Protein AF-A0A838Q232-F1 (afdb_monomer_lite)

Sequence (70 aa):
MATSKLGPEITHDEVRARLDRFESRYGVPSERLADAFRDDGGELVETDDFAEWSMAWTIWRHIQAGSRVG

Secondary structure (DSSP, 8-state):
-----------HHHHHHHHHHHHHHHSS-GGGHHHHTB-TTS-B---HHHHHHHHHHHHHHHHHHHTT--

Structure (mmCIF, N/CA/C/O backbone):
data_AF-A0A838Q232-F1
#
_entry.id   AF-A0A838Q232-F1
#
loop_
_atom_site.group_PDB
_atom_site.id
_atom_site.type_symbol
_atom_site.label_atom_id
_atom_site.label_alt_id
_atom_site.label_comp_id
_atom_site.label_asym_id
_atom_site.label_entity_id
_atom_site.label_seq_id
_atom_site.pdbx_PDB_ins_code
_atom_site.Cartn_x
_atom_site.Cartn_y
_atom_site.Cartn_z
_atom_site.occupancy
_atom_site.B_iso_or_equiv
_atom_site.auth_seq_id
_atom_site.auth_comp_id
_atom_site.auth_asym_id
_atom_site.auth_atom_id
_atom_site.pdbx_PDB_model_num
ATOM 1 N N . MET A 1 1 ? 33.466 15.082 -19.270 1.00 40.16 1 MET A N 1
ATOM 2 C CA . 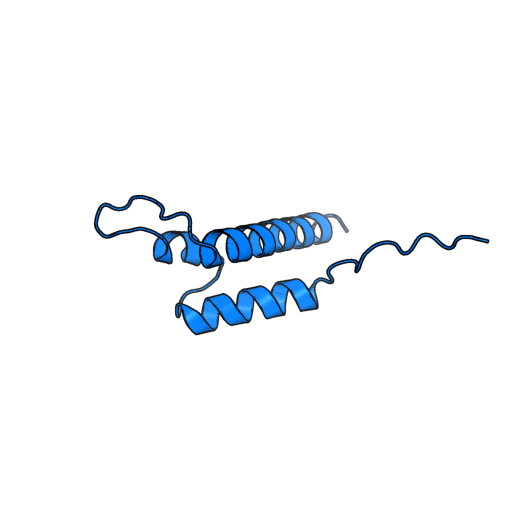MET A 1 1 ? 32.151 14.591 -19.729 1.00 40.16 1 MET A CA 1
ATOM 3 C C . MET A 1 1 ? 31.363 14.175 -18.503 1.00 40.16 1 MET A C 1
ATOM 5 O O . MET A 1 1 ? 31.781 13.248 -17.825 1.00 40.16 1 MET A O 1
ATOM 9 N N . ALA A 1 2 ? 30.306 14.910 -18.164 1.00 41.50 2 ALA A N 1
ATOM 10 C CA . ALA A 1 2 ? 29.400 14.540 -17.085 1.00 41.50 2 ALA A CA 1
ATOM 11 C C . ALA A 1 2 ? 28.360 13.575 -17.663 1.00 41.50 2 ALA A C 1
ATOM 13 O O . ALA A 1 2 ? 27.448 13.998 -18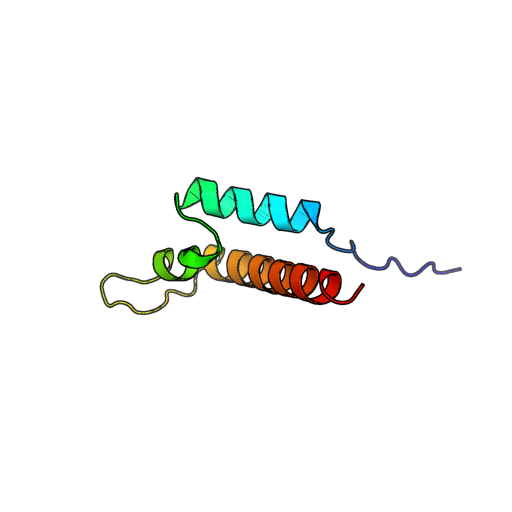.367 1.00 41.50 2 ALA A O 1
ATOM 14 N N . THR A 1 3 ? 28.532 12.275 -17.44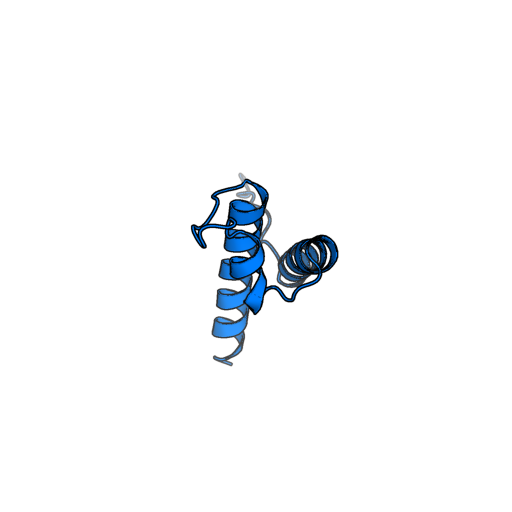0 1.00 42.91 3 THR A N 1
ATOM 15 C CA . THR A 1 3 ? 27.437 11.326 -17.631 1.00 42.91 3 THR A CA 1
ATOM 16 C C . THR A 1 3 ? 26.467 11.547 -16.483 1.00 42.91 3 THR A C 1
ATOM 18 O O . THR A 1 3 ? 26.751 11.206 -15.335 1.00 42.91 3 THR A O 1
ATOM 21 N N . SER A 1 4 ? 25.346 12.197 -16.792 1.00 44.50 4 SER A N 1
ATOM 22 C CA . SER A 1 4 ? 24.192 12.279 -15.909 1.00 44.50 4 SER A CA 1
ATOM 23 C C . SER A 1 4 ? 23.905 10.883 -15.368 1.00 44.50 4 SER A C 1
ATOM 25 O O . SER A 1 4 ? 23.522 9.985 -16.115 1.00 44.50 4 SER A O 1
ATOM 27 N N . LYS A 1 5 ? 24.143 10.693 -14.068 1.00 49.38 5 LYS A N 1
ATOM 28 C CA . LYS A 1 5 ? 23.626 9.562 -13.307 1.00 49.38 5 LYS A CA 1
ATOM 29 C C . LYS A 1 5 ? 22.114 9.743 -13.287 1.00 49.38 5 LYS A C 1
ATOM 31 O O . LYS A 1 5 ? 21.585 10.387 -12.385 1.00 49.38 5 LYS A O 1
ATOM 36 N N . LEU A 1 6 ? 21.439 9.266 -14.332 1.00 48.50 6 LEU A N 1
ATOM 37 C CA . LEU A 1 6 ? 20.020 8.952 -14.247 1.00 48.50 6 LEU A CA 1
ATOM 38 C C . LEU A 1 6 ? 19.888 8.135 -12.956 1.00 48.50 6 LEU A C 1
ATOM 40 O O . LEU A 1 6 ? 20.641 7.176 -12.757 1.00 48.50 6 LEU A O 1
ATOM 44 N N . GLY A 1 7 ? 19.089 8.635 -12.010 1.00 51.81 7 GLY A N 1
ATOM 45 C CA . GLY A 1 7 ? 18.860 7.957 -10.735 1.00 51.81 7 GLY A CA 1
ATOM 46 C C . GLY A 1 7 ? 18.432 6.507 -10.979 1.00 51.81 7 GLY A C 1
ATOM 47 O O . GLY A 1 7 ? 18.055 6.190 -12.106 1.00 51.81 7 GLY A O 1
ATOM 48 N N . PRO A 1 8 ? 18.510 5.619 -9.974 1.00 55.31 8 PRO A N 1
ATOM 49 C CA . PRO A 1 8 ? 18.158 4.218 -10.169 1.00 55.31 8 PRO A CA 1
ATOM 50 C C . PRO A 1 8 ? 16.753 4.148 -10.768 1.00 55.31 8 PRO A C 1
ATOM 52 O O . PRO A 1 8 ? 15.779 4.539 -10.122 1.00 55.31 8 PRO A O 1
ATOM 55 N N . GLU A 1 9 ? 16.669 3.739 -12.033 1.00 67.81 9 GLU A N 1
ATOM 56 C CA . GLU A 1 9 ? 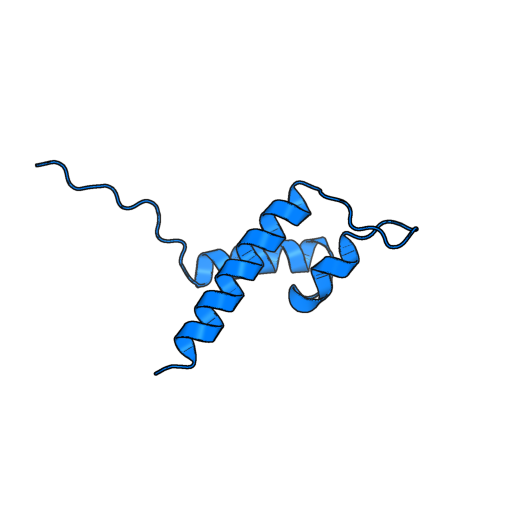15.407 3.424 -12.679 1.00 67.81 9 GLU A CA 1
ATOM 57 C C . GLU A 1 9 ? 14.822 2.282 -11.861 1.00 67.81 9 GLU A C 1
ATOM 59 O O . GLU A 1 9 ? 15.327 1.164 -11.915 1.00 67.81 9 GLU A O 1
ATOM 64 N N . ILE A 1 10 ? 13.836 2.589 -11.016 1.00 74.69 10 ILE A N 1
ATOM 65 C CA . ILE A 1 10 ? 13.171 1.576 -10.206 1.00 74.69 10 ILE A CA 1
ATOM 66 C C . ILE A 1 10 ? 12.577 0.556 -11.181 1.00 74.69 10 ILE A C 1
ATOM 68 O O . ILE A 1 10 ? 11.676 0.867 -11.962 1.00 74.69 10 ILE A O 1
ATOM 72 N N . THR A 1 11 ? 13.118 -0.654 -11.151 1.00 86.19 11 THR A N 1
ATOM 73 C CA . THR A 1 11 ? 12.741 -1.739 -12.053 1.00 86.19 11 THR A CA 1
ATOM 74 C C . THR A 1 11 ? 11.428 -2.383 -11.614 1.00 86.19 11 THR A C 1
ATOM 76 O O . THR A 1 11 ? 11.032 -2.318 -10.448 1.00 86.19 11 THR A O 1
ATOM 79 N N . HIS A 1 12 ? 10.750 -3.056 -12.545 1.00 88.44 12 HIS A N 1
ATOM 80 C CA . HIS A 1 12 ? 9.531 -3.817 -12.253 1.00 88.44 12 HIS A CA 1
ATOM 81 C C . HIS A 1 12 ? 9.718 -4.813 -11.095 1.00 88.44 12 HIS A C 1
ATOM 83 O O . HIS A 1 12 ? 8.873 -4.881 -10.200 1.00 88.44 12 HIS A O 1
ATOM 89 N N . ASP A 1 13 ? 10.845 -5.528 -11.075 1.00 90.00 13 ASP A N 1
ATOM 90 C CA . ASP A 1 13 ? 11.132 -6.541 -10.057 1.00 90.00 13 ASP A CA 1
ATOM 91 C C . ASP A 1 13 ? 11.406 -5.915 -8.684 1.00 90.00 13 ASP A C 1
ATOM 93 O O . ASP A 1 13 ? 10.971 -6.449 -7.664 1.00 90.00 13 ASP A O 1
ATOM 97 N N . GLU A 1 14 ? 12.044 -4.742 -8.634 1.00 91.81 14 GLU A N 1
ATOM 98 C CA . GLU A 1 14 ? 12.228 -4.000 -7.383 1.00 91.81 14 GLU A CA 1
ATOM 99 C C . GLU A 1 14 ? 10.897 -3.524 -6.797 1.00 91.81 14 GLU A C 1
ATOM 101 O O . GLU A 1 14 ? 10.691 -3.612 -5.585 1.00 91.81 14 GLU A O 1
ATOM 106 N N . VAL A 1 15 ? 9.973 -3.045 -7.637 1.00 94.19 15 VAL A N 1
ATOM 107 C CA . VAL A 1 15 ? 8.629 -2.649 -7.188 1.00 94.19 15 VAL A CA 1
ATOM 108 C C . VAL A 1 15 ? 7.863 -3.859 -6.672 1.00 94.19 15 VAL A C 1
ATOM 110 O O . VAL A 1 15 ? 7.279 -3.787 -5.590 1.00 94.19 15 VAL A O 1
ATOM 113 N N . ARG A 1 16 ? 7.896 -4.982 -7.399 1.00 95.25 16 ARG A N 1
ATOM 114 C CA . ARG A 1 16 ? 7.234 -6.222 -6.977 1.00 95.25 16 ARG A CA 1
ATOM 115 C C . ARG A 1 16 ? 7.778 -6.720 -5.643 1.00 95.25 16 ARG A C 1
ATOM 117 O O . ARG A 1 16 ? 6.994 -6.963 -4.734 1.00 95.25 16 ARG A O 1
ATOM 124 N N . ALA A 1 17 ? 9.100 -6.759 -5.484 1.00 95.75 17 ALA A N 1
ATOM 125 C CA . ALA A 1 17 ? 9.739 -7.183 -4.241 1.00 95.75 17 ALA A CA 1
ATOM 126 C C . ALA A 1 17 ? 9.392 -6.271 -3.051 1.00 95.75 17 ALA A C 1
ATOM 128 O O . ALA A 1 17 ? 9.275 -6.749 -1.922 1.00 95.75 17 ALA A O 1
ATOM 129 N N . ARG A 1 18 ? 9.215 -4.960 -3.273 1.00 95.62 18 ARG A N 1
ATOM 130 C CA . ARG A 1 18 ? 8.719 -4.045 -2.229 1.00 95.62 18 ARG A CA 1
ATOM 131 C C . ARG A 1 18 ? 7.283 -4.382 -1.841 1.00 95.62 18 ARG A C 1
ATOM 133 O O . ARG A 1 18 ? 7.004 -4.510 -0.654 1.00 95.62 18 ARG A O 1
ATOM 140 N N . LEU A 1 19 ? 6.402 -4.575 -2.820 1.00 96.81 19 LEU A N 1
ATOM 141 C CA . LEU A 1 19 ? 5.012 -4.963 -2.574 1.00 96.81 19 LEU A CA 1
ATOM 142 C C . LEU A 1 19 ? 4.908 -6.311 -1.847 1.00 96.81 19 LEU A C 1
ATOM 144 O O . LEU A 1 19 ? 4.169 -6.404 -0.874 1.00 96.81 19 LEU A O 1
ATOM 148 N N . ASP A 1 20 ? 5.711 -7.310 -2.221 1.00 97.50 20 ASP A N 1
ATOM 149 C CA . ASP A 1 20 ? 5.748 -8.620 -1.551 1.00 97.50 20 ASP A CA 1
ATOM 150 C C . ASP A 1 20 ? 6.089 -8.505 -0.058 1.00 97.50 20 ASP A C 1
ATOM 152 O O . ASP A 1 20 ? 5.529 -9.223 0.772 1.00 97.50 20 ASP A O 1
ATOM 156 N N . ARG A 1 21 ? 6.981 -7.576 0.319 1.00 97.19 21 ARG A N 1
ATOM 157 C CA . ARG A 1 21 ? 7.307 -7.327 1.734 1.00 97.19 21 ARG A CA 1
ATOM 158 C C . ARG A 1 21 ? 6.108 -6.791 2.504 1.00 97.19 21 ARG A C 1
ATOM 160 O O . ARG A 1 21 ? 5.863 -7.244 3.620 1.00 97.19 21 ARG A O 1
ATOM 167 N N . PHE A 1 22 ? 5.365 -5.855 1.921 1.00 97.19 22 PHE A N 1
ATOM 168 C CA . PHE A 1 22 ? 4.153 -5.330 2.542 1.00 97.19 22 PHE A CA 1
ATOM 169 C C . PHE A 1 22 ? 3.069 -6.408 2.639 1.00 97.19 22 PHE A C 1
ATOM 171 O O . PHE A 1 22 ? 2.506 -6.613 3.711 1.00 97.19 22 PHE A O 1
ATOM 178 N N . GLU A 1 23 ? 2.841 -7.170 1.571 1.00 97.50 23 GLU A N 1
ATOM 179 C CA . GLU A 1 23 ? 1.867 -8.267 1.570 1.00 97.50 23 GLU A CA 1
ATOM 180 C C . GLU A 1 23 ? 2.200 -9.329 2.620 1.00 97.50 23 GLU A C 1
ATOM 182 O O . GLU A 1 23 ? 1.319 -9.773 3.354 1.00 97.50 23 GLU A O 1
ATOM 187 N N . SER A 1 24 ? 3.479 -9.683 2.769 1.00 97.31 24 SER A N 1
ATOM 188 C CA . SER A 1 24 ? 3.924 -10.605 3.815 1.00 97.31 24 SER A CA 1
ATOM 189 C C . SER A 1 24 ? 3.787 -10.022 5.222 1.00 97.31 24 SER A C 1
ATOM 191 O O . SER A 1 24 ? 3.536 -10.778 6.159 1.00 97.31 24 SER A O 1
ATOM 193 N N . ARG A 1 25 ? 3.992 -8.712 5.398 1.00 95.69 25 ARG A N 1
ATOM 194 C CA . ARG A 1 25 ? 3.939 -8.054 6.711 1.00 95.69 25 ARG A CA 1
ATOM 195 C C . ARG A 1 25 ? 2.510 -7.899 7.224 1.00 95.69 25 ARG A C 1
ATOM 197 O O . ARG A 1 25 ? 2.272 -8.118 8.406 1.00 95.69 25 ARG A O 1
ATOM 204 N N . TYR A 1 26 ? 1.584 -7.523 6.347 1.00 94.25 26 TYR A N 1
ATOM 205 C CA . TYR A 1 26 ? 0.180 -7.276 6.693 1.00 94.25 26 TYR A CA 1
ATOM 206 C C . TYR A 1 26 ? -0.730 -8.478 6.408 1.00 94.25 26 TYR A C 1
ATOM 208 O O . TYR A 1 26 ? -1.883 -8.490 6.831 1.00 94.25 26 TYR A O 1
ATOM 216 N N . GLY A 1 27 ? -0.236 -9.494 5.695 1.00 95.81 27 GLY A N 1
ATOM 217 C CA . GLY A 1 27 ? -0.979 -10.718 5.393 1.00 95.81 27 GLY A CA 1
ATOM 218 C C . GLY A 1 27 ? -2.115 -10.535 4.385 1.00 95.81 27 GLY A C 1
ATOM 219 O O . GLY A 1 27 ? -2.993 -11.394 4.297 1.00 95.81 27 GLY A O 1
ATOM 220 N N . VAL A 1 28 ? -2.128 -9.432 3.630 1.00 95.19 28 VAL A N 1
ATOM 221 C CA . VAL A 1 28 ? -3.150 -9.147 2.613 1.00 95.19 28 VAL A CA 1
ATOM 222 C C . VAL A 1 28 ? -2.507 -8.702 1.298 1.00 95.19 28 VAL A C 1
ATOM 224 O O . VAL A 1 28 ? -1.443 -8.090 1.328 1.00 95.19 28 VAL A O 1
ATOM 227 N N . PRO A 1 29 ? -3.136 -8.974 0.138 1.00 96.25 29 PRO A N 1
ATOM 228 C CA . PRO A 1 29 ? -2.623 -8.527 -1.156 1.00 96.25 29 PRO A CA 1
ATOM 229 C C . PRO A 1 29 ? -2.534 -7.001 -1.251 1.00 96.25 29 PRO A C 1
ATOM 231 O O . PRO A 1 29 ? -3.369 -6.301 -0.673 1.00 96.25 29 PRO A O 1
ATOM 234 N N . SER A 1 30 ? -1.610 -6.482 -2.070 1.00 94.75 30 SER A N 1
ATOM 235 C CA . SER A 1 30 ? -1.415 -5.034 -2.241 1.00 94.75 30 SER A CA 1
ATOM 236 C C . SER A 1 30 ? -2.695 -4.311 -2.654 1.00 94.75 30 SER A C 1
ATOM 238 O O . SER A 1 30 ? -2.934 -3.202 -2.207 1.00 94.75 30 SER A O 1
ATOM 240 N N . GLU A 1 31 ? -3.569 -4.949 -3.434 1.00 95.06 31 GLU A N 1
ATOM 241 C CA . GLU A 1 31 ? -4.865 -4.387 -3.845 1.00 95.06 31 GLU A CA 1
ATOM 242 C C . GLU A 1 31 ? -5.800 -4.055 -2.672 1.00 95.06 31 GLU A C 1
ATOM 244 O O . GLU A 1 31 ? -6.669 -3.198 -2.809 1.00 95.06 31 GLU A O 1
ATOM 249 N N . ARG A 1 32 ? -5.625 -4.730 -1.530 1.00 95.12 32 ARG A N 1
ATOM 250 C CA . ARG A 1 32 ? -6.439 -4.577 -0.316 1.00 95.12 32 ARG A CA 1
ATOM 251 C C . ARG A 1 32 ? -5.674 -3.948 0.845 1.00 95.12 32 ARG A C 1
ATOM 253 O O . ARG A 1 32 ? -6.258 -3.713 1.896 1.00 95.12 32 ARG A O 1
ATOM 260 N N . LEU A 1 33 ? -4.381 -3.670 0.676 1.00 94.81 33 LEU A N 1
ATOM 261 C CA . LEU A 1 33 ? -3.533 -3.185 1.764 1.00 94.81 33 LEU A CA 1
ATOM 262 C C . LEU A 1 33 ? -3.979 -1.811 2.284 1.00 94.81 33 LEU A C 1
ATOM 264 O O . LEU A 1 33 ? -3.797 -1.535 3.461 1.00 94.81 33 LEU A O 1
ATOM 268 N N . ALA A 1 34 ? -4.626 -0.989 1.447 1.00 93.19 34 ALA A N 1
ATOM 269 C CA . ALA A 1 34 ? -5.237 0.277 1.865 1.00 93.19 34 ALA A CA 1
ATOM 270 C C . ALA A 1 34 ? -6.147 0.119 3.096 1.00 93.19 34 ALA A C 1
ATOM 272 O O . ALA A 1 34 ? -6.157 0.982 3.969 1.00 93.19 34 ALA A O 1
ATOM 273 N N . ASP A 1 35 ? -6.884 -0.993 3.179 1.00 92.44 35 ASP A N 1
ATOM 274 C CA . ASP A 1 35 ? -7.796 -1.268 4.289 1.00 92.44 35 ASP A CA 1
ATOM 275 C C . ASP A 1 35 ? -7.043 -1.621 5.579 1.00 92.44 35 ASP A C 1
ATOM 277 O O . ASP A 1 35 ? -7.547 -1.369 6.668 1.00 92.44 35 ASP A O 1
ATOM 281 N N . ALA A 1 36 ? -5.823 -2.158 5.471 1.00 93.12 36 ALA A N 1
ATOM 282 C CA . ALA A 1 36 ? -4.975 -2.482 6.619 1.00 93.12 36 ALA A CA 1
ATOM 283 C C . ALA A 1 36 ? -4.359 -1.237 7.285 1.00 93.12 36 ALA A C 1
ATOM 285 O O . ALA A 1 36 ? -3.835 -1.338 8.392 1.00 93.12 36 ALA A O 1
ATOM 286 N N . PHE A 1 37 ? -4.425 -0.075 6.626 1.00 94.56 37 PHE A N 1
ATOM 287 C CA . PHE A 1 37 ? -3.993 1.213 7.177 1.00 94.56 37 PHE A CA 1
ATOM 288 C C . PHE A 1 37 ? -5.145 2.037 7.754 1.00 94.56 37 PHE A C 1
ATOM 290 O O . PHE A 1 37 ? -4.939 3.199 8.097 1.00 94.56 37 PHE A O 1
ATOM 297 N N . ARG A 1 38 ? -6.358 1.483 7.838 1.00 95.12 38 ARG A N 1
ATOM 298 C CA . ARG A 1 38 ? -7.473 2.156 8.506 1.00 95.12 38 ARG A CA 1
ATOM 299 C C . ARG A 1 38 ? -7.453 1.873 10.005 1.00 95.12 38 ARG A C 1
ATOM 301 O O . ARG A 1 38 ? -7.122 0.763 10.416 1.00 95.12 38 ARG A O 1
ATOM 308 N N . ASP A 1 39 ? -7.807 2.871 10.804 1.00 93.75 39 ASP A N 1
ATOM 309 C CA . ASP A 1 39 ? -8.033 2.690 12.237 1.00 93.75 39 ASP A CA 1
ATOM 310 C C . ASP A 1 39 ? -9.400 2.041 12.528 1.00 93.75 39 ASP A C 1
ATOM 312 O O . ASP A 1 39 ? -10.184 1.742 11.622 1.00 93.75 39 ASP A O 1
ATOM 316 N N . ASP A 1 40 ? -9.706 1.836 13.811 1.00 91.81 40 ASP A N 1
ATOM 317 C CA . ASP A 1 40 ? -10.984 1.265 14.262 1.00 91.81 40 ASP A CA 1
ATOM 318 C C . ASP A 1 40 ? -12.204 2.135 13.891 1.00 91.81 40 ASP A C 1
ATOM 320 O O . ASP A 1 40 ? -13.334 1.643 13.857 1.00 91.81 40 ASP A O 1
ATOM 324 N N . GLY A 1 41 ? -11.994 3.426 13.607 1.00 94.50 41 GLY A N 1
ATOM 325 C CA . GLY A 1 41 ? -13.008 4.353 13.102 1.00 94.50 41 GLY A CA 1
ATOM 326 C C . GLY A 1 41 ? -13.199 4.282 11.585 1.00 94.50 41 GLY A C 1
ATOM 327 O O . GLY A 1 41 ? -14.133 4.886 11.057 1.00 94.50 41 GLY A O 1
ATOM 328 N N . GLY A 1 42 ? -12.355 3.520 10.885 1.00 93.62 42 GLY A N 1
ATOM 329 C CA . GLY A 1 42 ? -12.334 3.425 9.433 1.00 93.62 42 GLY A CA 1
ATOM 330 C C . GLY A 1 42 ? -11.580 4.568 8.756 1.00 93.62 42 GLY A C 1
ATOM 331 O O . GLY A 1 42 ? -11.598 4.635 7.524 1.00 93.62 42 GLY A O 1
ATOM 332 N N . GLU A 1 43 ? -10.915 5.441 9.510 1.00 95.38 43 GLU A N 1
ATOM 333 C CA . GLU A 1 43 ? -10.142 6.553 8.966 1.00 95.38 43 GLU A CA 1
ATOM 334 C C . GLU A 1 43 ? -8.763 6.080 8.522 1.00 95.38 43 GLU A C 1
ATOM 336 O O . GLU A 1 43 ? -8.147 5.214 9.141 1.00 95.38 43 GLU A O 1
ATOM 341 N N . LEU A 1 44 ? -8.280 6.633 7.411 1.00 94.00 44 LEU A N 1
ATOM 342 C CA . LEU A 1 44 ? -6.971 6.274 6.885 1.00 94.00 44 LEU A CA 1
ATOM 343 C C . LEU A 1 44 ? -5.869 6.866 7.767 1.00 94.00 44 LEU A C 1
ATOM 345 O O . LEU A 1 44 ? -5.798 8.080 7.952 1.00 94.00 44 LEU A O 1
ATOM 349 N N . VAL A 1 45 ? -4.973 6.011 8.251 1.00 94.62 45 VAL A N 1
ATOM 350 C CA . VAL A 1 45 ? -3.826 6.413 9.060 1.00 94.62 45 VAL A CA 1
ATOM 351 C C . VAL A 1 45 ? -2.606 6.585 8.160 1.00 94.62 45 VAL A C 1
ATOM 353 O O . VAL A 1 45 ? -2.039 5.618 7.643 1.00 94.62 45 VAL A O 1
ATOM 356 N N . GLU A 1 46 ? -2.174 7.834 7.995 1.00 92.69 46 GLU A N 1
ATOM 357 C CA . GLU A 1 46 ? -0.966 8.183 7.248 1.00 92.69 46 GLU A CA 1
ATOM 358 C C . GLU A 1 46 ? 0.286 7.796 8.048 1.00 92.69 46 GLU A C 1
ATOM 360 O O . GLU A 1 46 ? 0.808 8.555 8.862 1.00 92.69 46 GLU A O 1
ATOM 365 N N . THR A 1 47 ? 0.748 6.568 7.831 1.00 94.94 47 THR A N 1
ATOM 366 C CA . THR A 1 47 ? 2.000 6.033 8.380 1.00 94.94 47 THR A CA 1
ATOM 367 C C . THR A 1 47 ? 3.104 6.030 7.323 1.00 94.94 47 THR A C 1
ATOM 369 O O . THR A 1 47 ? 2.821 6.088 6.124 1.00 94.94 47 THR A O 1
ATOM 372 N N . ASP A 1 48 ? 4.362 5.889 7.748 1.00 95.50 48 ASP A N 1
ATOM 373 C CA . ASP A 1 48 ? 5.487 5.697 6.820 1.00 95.50 48 ASP A CA 1
ATOM 374 C C . ASP A 1 48 ? 5.268 4.462 5.931 1.00 95.50 48 ASP A C 1
ATOM 376 O O . ASP A 1 48 ? 5.466 4.521 4.719 1.00 95.50 48 ASP A O 1
ATOM 380 N N . ASP A 1 49 ? 4.756 3.369 6.508 1.00 94.44 49 ASP A N 1
ATOM 381 C CA . ASP A 1 49 ? 4.426 2.155 5.757 1.00 94.44 49 ASP A CA 1
ATOM 382 C C . ASP A 1 49 ? 3.334 2.425 4.699 1.00 94.44 49 ASP A C 1
ATOM 384 O O . ASP A 1 49 ? 3.442 1.942 3.571 1.00 94.44 49 ASP A O 1
ATOM 388 N N . PHE A 1 50 ? 2.308 3.228 5.018 1.00 95.38 50 PHE A N 1
ATOM 389 C CA . PHE A 1 50 ? 1.288 3.639 4.045 1.00 95.38 50 PHE A CA 1
ATOM 390 C C . PHE A 1 50 ? 1.893 4.482 2.913 1.00 95.38 50 PHE A C 1
ATOM 392 O O . PHE A 1 50 ? 1.606 4.242 1.735 1.00 95.38 50 PHE A O 1
ATOM 399 N N . ALA A 1 51 ? 2.745 5.454 3.243 1.00 95.81 51 ALA A N 1
ATOM 400 C CA . ALA A 1 51 ? 3.399 6.307 2.256 1.00 95.81 51 ALA A CA 1
ATOM 401 C C . ALA A 1 51 ? 4.303 5.491 1.312 1.00 95.81 51 ALA A C 1
ATOM 403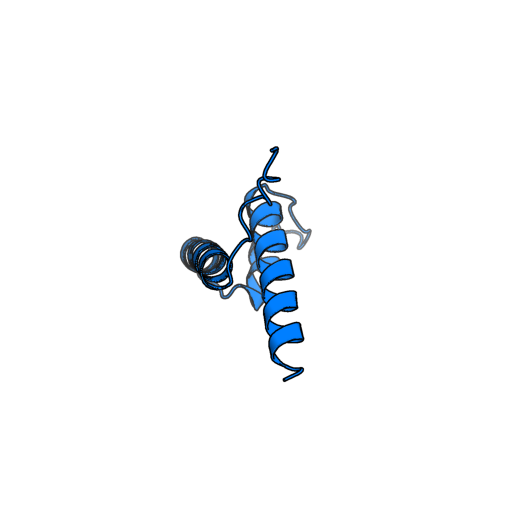 O O . ALA A 1 51 ? 4.233 5.640 0.089 1.00 95.81 51 ALA A O 1
ATOM 404 N N . GLU A 1 52 ? 5.105 4.576 1.856 1.00 95.69 52 GLU A N 1
ATOM 405 C CA . GLU A 1 52 ? 5.986 3.720 1.062 1.00 95.69 52 GLU A CA 1
ATOM 406 C C . GLU A 1 52 ? 5.208 2.723 0.194 1.00 95.69 52 GLU A C 1
ATOM 408 O O . GLU A 1 52 ? 5.492 2.586 -1.005 1.00 95.69 52 GLU A O 1
ATOM 413 N N . TRP A 1 53 ? 4.204 2.048 0.764 1.00 96.50 53 TRP A N 1
ATOM 414 C CA . TRP A 1 53 ? 3.363 1.121 0.012 1.00 96.50 53 TRP A CA 1
ATOM 415 C C . TRP A 1 53 ? 2.589 1.838 -1.097 1.00 96.50 53 TRP A C 1
ATOM 417 O O . TRP A 1 53 ? 2.591 1.370 -2.237 1.00 96.50 53 TRP A O 1
ATOM 427 N N . SER A 1 54 ? 1.955 2.978 -0.804 1.00 96.31 54 SER A N 1
ATOM 428 C CA . SER A 1 54 ? 1.140 3.711 -1.783 1.00 96.31 54 SER A CA 1
ATOM 429 C C . SER A 1 54 ? 1.973 4.183 -2.979 1.00 96.31 54 SER A C 1
ATOM 431 O O . SER A 1 54 ? 1.520 4.100 -4.127 1.00 96.31 54 SER A O 1
ATOM 433 N N . MET A 1 55 ? 3.226 4.584 -2.742 1.00 95.19 55 MET A N 1
ATOM 434 C CA . MET A 1 55 ? 4.178 4.919 -3.798 1.00 95.19 55 MET A CA 1
ATOM 435 C C . MET A 1 55 ? 4.526 3.695 -4.654 1.00 95.19 55 MET A C 1
ATOM 437 O O . MET A 1 55 ? 4.400 3.747 -5.880 1.00 95.19 55 MET A O 1
ATOM 441 N N . ALA A 1 56 ? 4.916 2.579 -4.029 1.00 95.44 56 ALA A N 1
ATOM 442 C CA . ALA A 1 56 ? 5.238 1.342 -4.743 1.00 95.44 56 ALA A CA 1
ATOM 443 C C . ALA A 1 56 ? 4.038 0.827 -5.556 1.00 95.44 56 ALA A C 1
ATOM 445 O O . ALA A 1 56 ? 4.179 0.445 -6.720 1.00 95.44 56 ALA A O 1
ATOM 446 N N . TRP A 1 57 ? 2.839 0.886 -4.977 1.00 95.69 57 TRP A N 1
ATOM 447 C CA . TRP A 1 57 ? 1.602 0.466 -5.620 1.00 95.69 57 TRP A CA 1
ATOM 448 C C . TRP A 1 57 ? 1.250 1.350 -6.819 1.00 95.69 57 TRP A C 1
ATOM 450 O O . TRP A 1 57 ? 0.900 0.844 -7.885 1.00 95.69 57 TRP A O 1
ATOM 460 N N . THR A 1 58 ? 1.425 2.667 -6.703 1.00 94.81 58 THR A N 1
ATOM 461 C CA . THR A 1 58 ? 1.194 3.610 -7.810 1.00 94.81 58 THR A CA 1
ATOM 462 C C . THR A 1 58 ? 2.124 3.345 -8.995 1.00 94.81 58 THR A C 1
ATOM 464 O O . THR A 1 58 ? 1.673 3.346 -10.147 1.00 94.81 58 THR A O 1
ATOM 467 N N . ILE A 1 59 ? 3.405 3.074 -8.726 1.00 93.44 59 ILE A N 1
ATOM 468 C CA . ILE A 1 59 ? 4.393 2.731 -9.759 1.00 93.44 59 ILE A CA 1
ATOM 469 C C . ILE A 1 59 ? 4.024 1.399 -10.420 1.00 93.44 59 ILE A C 1
ATOM 471 O O . ILE A 1 59 ? 3.981 1.312 -11.647 1.00 93.44 59 ILE A O 1
ATOM 475 N N . TRP A 1 60 ? 3.682 0.379 -9.627 1.00 93.44 60 TRP A N 1
ATOM 476 C CA . TRP A 1 60 ? 3.245 -0.922 -10.137 1.00 93.44 60 TRP A CA 1
ATOM 477 C C . TRP A 1 60 ? 2.069 -0.791 -11.104 1.00 93.44 60 TRP A C 1
ATOM 479 O O . TRP A 1 60 ? 2.093 -1.334 -12.209 1.00 93.44 60 TRP A O 1
ATOM 489 N N . ARG A 1 61 ? 1.053 -0.010 -10.722 1.00 93.12 61 ARG A N 1
ATOM 490 C CA . ARG A 1 61 ? -0.128 0.244 -11.553 1.00 93.12 61 ARG A CA 1
ATOM 491 C C . ARG A 1 61 ? 0.222 0.948 -12.863 1.00 93.12 61 ARG A C 1
ATOM 493 O O . ARG A 1 61 ? -0.360 0.601 -13.889 1.00 93.12 61 ARG A O 1
ATOM 500 N N . HIS A 1 62 ? 1.179 1.876 -12.853 1.00 90.94 62 HIS A N 1
ATOM 501 C CA . HIS A 1 62 ? 1.669 2.514 -14.077 1.00 90.94 62 HIS A CA 1
ATOM 502 C C . HIS A 1 62 ? 2.384 1.527 -15.002 1.00 90.94 62 HIS A C 1
ATOM 504 O O . HIS A 1 62 ? 2.096 1.509 -16.197 1.00 90.94 62 HIS A O 1
ATOM 510 N N . ILE A 1 63 ? 3.259 0.673 -14.463 1.00 87.69 63 ILE A N 1
ATOM 511 C CA . ILE A 1 63 ? 3.969 -0.337 -15.261 1.00 87.69 63 ILE A CA 1
ATOM 512 C C . ILE A 1 63 ? 2.971 -1.307 -15.906 1.00 87.69 63 ILE A C 1
ATOM 514 O O . ILE A 1 63 ? 3.038 -1.562 -17.107 1.00 87.69 63 ILE A O 1
ATOM 518 N N . GLN A 1 64 ? 1.993 -1.793 -15.137 1.00 86.19 64 GLN A N 1
ATOM 51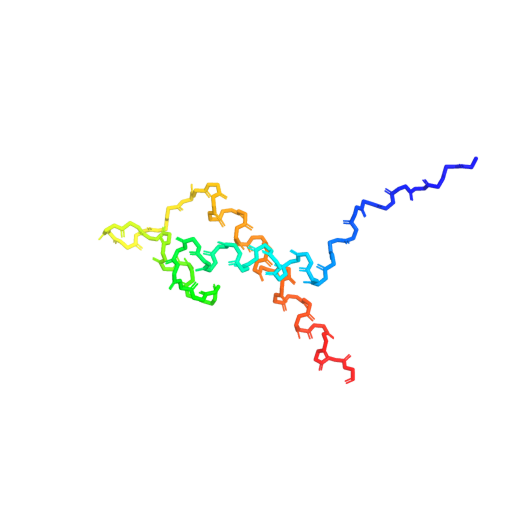9 C CA . GLN A 1 64 ? 0.959 -2.705 -15.636 1.00 86.19 64 GLN A CA 1
ATOM 520 C C . GLN A 1 64 ? 0.054 -2.054 -16.694 1.00 86.19 64 GLN A C 1
ATOM 522 O O . GLN A 1 64 ? -0.362 -2.717 -17.644 1.00 86.19 64 GLN A O 1
ATOM 527 N N . ALA A 1 65 ? -0.239 -0.758 -16.560 1.00 83.88 65 ALA A N 1
ATOM 528 C CA . ALA A 1 65 ? -1.002 -0.014 -17.559 1.00 83.88 65 ALA A CA 1
ATOM 529 C C . ALA A 1 65 ? -0.201 0.206 -18.855 1.00 83.88 65 ALA A C 1
ATOM 531 O O . ALA A 1 65 ? -0.755 0.034 -19.938 1.00 83.88 65 ALA A O 1
ATOM 532 N N . GLY A 1 66 ? 1.093 0.533 -18.752 1.00 72.19 66 GLY A N 1
ATOM 533 C CA . GLY A 1 66 ? 1.986 0.720 -19.901 1.00 72.19 66 GLY A CA 1
ATOM 534 C C . GLY A 1 66 ? 2.277 -0.575 -20.664 1.00 72.19 66 GLY A C 1
ATOM 535 O O . GLY A 1 66 ? 2.323 -0.565 -21.888 1.00 72.19 66 GLY A O 1
ATOM 536 N N . SER A 1 67 ? 2.372 -1.706 -19.960 1.00 59.41 67 SER A N 1
ATOM 537 C CA . SER A 1 67 ? 2.566 -3.036 -20.565 1.00 59.41 67 SER A CA 1
ATOM 538 C C . SER A 1 67 ? 1.346 -3.528 -21.362 1.00 59.41 67 SER A C 1
ATOM 540 O O . SER A 1 67 ? 1.435 -4.456 -22.157 1.00 59.41 67 SER A O 1
ATOM 542 N N . ARG A 1 68 ? 0.179 -2.901 -21.169 1.00 57.75 68 ARG A N 1
ATOM 543 C CA . ARG A 1 68 ? -1.076 -3.248 -21.849 1.00 57.75 68 ARG A CA 1
ATOM 544 C C . ARG A 1 68 ? -1.229 -2.573 -23.222 1.00 57.75 68 ARG A C 1
ATOM 546 O O . ARG A 1 68 ? -2.223 -2.816 -23.903 1.00 57.75 68 ARG A O 1
ATOM 553 N N . VAL A 1 69 ? -0.272 -1.720 -23.600 1.00 48.69 69 VAL A N 1
ATOM 554 C CA . VAL A 1 69 ? -0.208 -0.979 -24.868 1.00 48.69 69 VAL A CA 1
ATOM 555 C C . VAL A 1 69 ? 1.011 -1.473 -25.659 1.00 48.69 69 VAL A C 1
ATOM 557 O O . VAL A 1 69 ? 1.994 -0.758 -25.825 1.00 48.69 69 VAL A O 1
ATOM 560 N N . GLY A 1 70 ? 0.979 -2.735 -26.086 1.00 41.09 70 GLY A N 1
ATOM 561 C CA . GLY A 1 70 ? 2.044 -3.390 -26.850 1.00 41.09 70 GLY A CA 1
ATOM 562 C C . GLY A 1 70 ? 1.519 -4.602 -27.593 1.00 41.09 70 GLY A C 1
ATOM 563 O O . GLY A 1 70 ? 0.790 -5.390 -26.952 1.00 41.09 70 GLY A O 1
#

Foldseek 3Di:
DDPPPPDPPCDLVNLVVLQVVLCVVQVHHLVCVQQVQADPVRDGHDDPNCVSSVVSVVVNVVVVVVVVVD

Radius of gyration: 15.1 Å; chains: 1; bounding box: 45×25×41 Å

pLDDT: mean 85.24, std 17.74, range [40.16, 97.5]